Protein AF-V7DFM2-F1 (afdb_monomer)

Organism: NCBI:txid1388762

InterPro domains:
  IPR002523 Mg2+ transporter protein, CorA-like/Zinc transport protein ZntB [PF01544] (5-109)
  IPR045863 CorA, transmembrane region [SSF144083] (51-113)

Secondary structure (DSSP, 8-state):
-----TTS-HHHHHHHHHHHHHHHHHHHHHHHHHHHHHHHHHHHHHHHHHHHHHHHHHHHHHHHHHHHHHHHHHHHHS--S--TTTTSTTHHHHHHHHHHHHHHHHHHHHHHHTT--

Sequence (117 aa):
LNRPPDWLQEQDIRQLRAATEEFTLVISDLTALGERIKLLQEEIAAKLNEQTNRTLFTLTVVTVLALPINIIAGFFGMNVGGVPLAENPHGFWVLVALVATFTVLVGRWAFRKRREY

Nearest PDB structures (foldseek):
  8snb-assembly1_8F  TM=5.091E-01  e=5.935E+00  Strongylocentrotus purpuratus

Structure (mmCIF, N/CA/C/O backbone):
data_AF-V7DFM2-F1
#
_entry.id   AF-V7DFM2-F1
#
loop_
_atom_site.group_PDB
_atom_site.id
_atom_site.type_symbol
_atom_site.label_atom_id
_atom_site.label_alt_id
_atom_site.label_comp_id
_atom_site.label_asym_id
_atom_site.label_entity_id
_atom_site.label_seq_id
_atom_site.pdbx_PDB_ins_code
_atom_site.Cartn_x
_atom_site.Cartn_y
_atom_site.Cartn_z
_atom_site.occupancy
_atom_site.B_iso_or_equiv
_atom_site.auth_seq_id
_atom_site.auth_comp_id
_atom_site.auth_asym_id
_atom_site.auth_atom_id
_atom_site.pdbx_PDB_model_num
ATOM 1 N N . LEU A 1 1 ? -24.260 -18.689 47.557 1.00 45.81 1 LEU A N 1
ATOM 2 C CA . LEU A 1 1 ? -23.769 -17.682 48.522 1.00 45.81 1 LEU A CA 1
ATOM 3 C C . LEU A 1 1 ? -24.387 -16.336 48.120 1.00 45.81 1 LEU A C 1
ATOM 5 O O . LEU A 1 1 ? -23.807 -15.652 47.297 1.00 45.81 1 LEU A O 1
ATOM 9 N N . ASN A 1 2 ? -25.644 -16.055 48.494 1.00 58.47 2 ASN A N 1
ATOM 10 C CA . ASN A 1 2 ? -26.442 -15.018 47.805 1.00 58.47 2 ASN A CA 1
ATOM 11 C C . ASN A 1 2 ? -27.470 -14.331 48.724 1.00 58.47 2 ASN A C 1
ATOM 13 O O . ASN A 1 2 ? -28.652 -14.247 48.400 1.00 58.47 2 ASN A O 1
ATOM 17 N N . ARG A 1 3 ? -27.040 -13.894 49.911 1.00 63.62 3 ARG A N 1
ATOM 18 C CA . ARG A 1 3 ? -27.812 -12.935 50.709 1.00 63.62 3 ARG A CA 1
ATOM 19 C C . ARG A 1 3 ? -26.998 -11.649 50.796 1.00 63.62 3 ARG A C 1
ATOM 21 O O . ARG A 1 3 ? -25.834 -11.743 51.188 1.00 63.62 3 ARG A O 1
ATOM 28 N N . PRO A 1 4 ? -27.552 -10.500 50.371 1.00 66.19 4 PRO A N 1
ATOM 29 C CA . PRO A 1 4 ? -26.878 -9.231 50.570 1.00 66.19 4 PRO A CA 1
ATOM 30 C C . PRO A 1 4 ? -26.670 -9.033 52.079 1.00 66.19 4 PRO A C 1
ATOM 32 O O . PRO A 1 4 ? -27.529 -9.441 52.864 1.00 66.19 4 PRO A O 1
ATOM 35 N N . PRO A 1 5 ? -25.517 -8.498 52.498 1.00 74.44 5 PRO A N 1
ATOM 36 C CA . PRO A 1 5 ? -25.271 -8.214 53.903 1.00 74.44 5 PRO A CA 1
ATOM 37 C C . PRO A 1 5 ? -26.261 -7.152 54.407 1.00 74.44 5 PRO A C 1
ATOM 39 O O . PRO A 1 5 ? -26.667 -6.282 53.642 1.0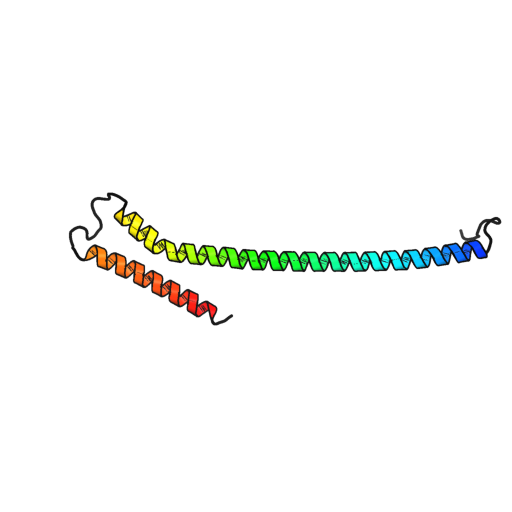0 74.44 5 PRO A O 1
ATOM 42 N N . ASP A 1 6 ? -26.634 -7.208 55.688 1.00 70.88 6 ASP A N 1
ATOM 43 C CA . ASP A 1 6 ? -27.769 -6.451 56.258 1.00 70.88 6 ASP A CA 1
ATOM 44 C C . ASP A 1 6 ? -27.652 -4.913 56.156 1.00 70.88 6 ASP A C 1
ATOM 46 O O . ASP A 1 6 ? -28.625 -4.195 56.373 1.00 70.88 6 ASP A O 1
ATOM 50 N N . TRP A 1 7 ? -26.470 -4.393 55.813 1.00 76.81 7 TRP A N 1
ATOM 51 C CA . TRP A 1 7 ? -26.212 -2.968 55.583 1.00 76.81 7 TRP A CA 1
ATOM 52 C C . TRP A 1 7 ? -26.541 -2.491 54.159 1.00 76.81 7 TRP A C 1
ATOM 54 O O . TRP A 1 7 ? -26.533 -1.287 53.916 1.00 76.81 7 TRP A O 1
ATOM 64 N N . LEU A 1 8 ? -26.807 -3.406 53.223 1.00 74.00 8 LEU A N 1
ATOM 65 C CA . LEU A 1 8 ? -27.068 -3.104 51.818 1.00 74.00 8 LEU A CA 1
ATOM 66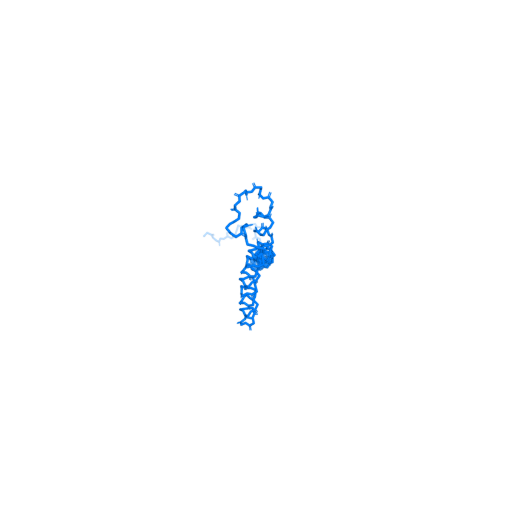 C C . LEU A 1 8 ? -28.584 -3.067 51.582 1.00 74.00 8 LEU A C 1
ATOM 68 O O . LEU A 1 8 ? -29.249 -4.107 51.573 1.00 74.00 8 LEU A O 1
ATOM 72 N N . GLN A 1 9 ? -29.145 -1.872 51.407 1.00 82.31 9 GLN A N 1
ATOM 73 C CA . GLN A 1 9 ? -30.581 -1.723 51.188 1.00 82.31 9 GLN A CA 1
ATOM 74 C C . GLN A 1 9 ? -30.962 -2.192 49.778 1.00 82.31 9 GLN A C 1
ATOM 76 O O . GLN A 1 9 ? -30.157 -2.175 48.845 1.00 82.31 9 GLN A O 1
ATOM 81 N N . GLU A 1 10 ? -32.229 -2.563 49.566 1.00 81.06 10 GLU A N 1
ATOM 82 C CA . GLU A 1 10 ? -32.701 -2.946 48.227 1.00 81.06 10 GLU A CA 1
ATOM 83 C C . GLU A 1 10 ? -32.479 -1.853 47.166 1.00 81.06 10 GLU A C 1
ATOM 85 O O . GLU A 1 10 ? -32.367 -2.152 45.976 1.00 81.06 10 GLU A O 1
ATOM 90 N N . GLN A 1 11 ? -32.437 -0.582 47.579 1.00 82.56 11 GLN A N 1
ATOM 91 C CA . GLN A 1 11 ? -32.148 0.544 46.691 1.00 82.56 11 GLN A CA 1
ATOM 92 C C . GLN A 1 11 ? -30.705 0.512 46.170 1.00 82.56 11 GLN A C 1
ATOM 94 O O . GLN A 1 11 ? -30.507 0.706 44.971 1.00 82.56 11 GLN A O 1
ATOM 99 N N . ASP A 1 12 ? -29.735 0.171 47.019 1.00 86.06 12 ASP A N 1
ATOM 100 C CA . ASP A 1 12 ? -28.321 0.060 46.642 1.00 86.06 12 ASP A CA 1
ATOM 101 C C . ASP A 1 12 ? -28.116 -1.076 45.634 1.00 86.06 12 ASP A C 1
ATOM 103 O O . ASP A 1 12 ? -27.411 -0.924 44.638 1.00 86.06 12 ASP A O 1
ATOM 107 N N . ILE A 1 1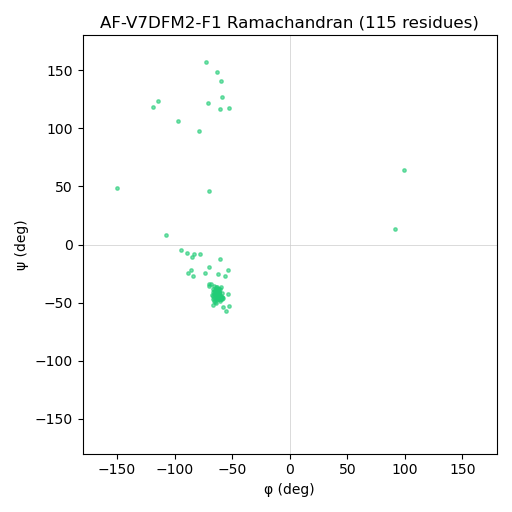3 ? -28.815 -2.203 45.827 1.00 85.75 13 ILE A N 1
ATOM 108 C CA . ILE A 1 13 ? -28.792 -3.341 44.891 1.00 85.75 13 ILE A CA 1
ATOM 109 C C . ILE A 1 13 ? -29.362 -2.939 43.527 1.00 85.75 13 ILE A C 1
ATOM 111 O O . ILE A 1 13 ? -28.831 -3.342 42.489 1.00 85.75 13 ILE A O 1
ATOM 115 N N . ARG A 1 14 ? -30.444 -2.150 43.509 1.00 87.81 14 ARG A N 1
ATOM 116 C CA . ARG A 1 14 ? -31.042 -1.645 42.265 1.00 87.81 14 ARG A CA 1
ATOM 117 C C . ARG A 1 14 ? -30.099 -0.686 41.535 1.00 87.81 14 ARG A C 1
ATOM 119 O O . ARG A 1 14 ? -29.947 -0.826 40.325 1.00 87.81 14 ARG A O 1
ATOM 126 N N . GLN A 1 15 ? -29.423 0.215 42.250 1.00 89.56 15 GLN A N 1
ATOM 127 C CA . GLN A 1 15 ? -28.423 1.113 41.658 1.00 89.56 15 GLN A CA 1
ATOM 128 C C . GLN A 1 15 ? -27.218 0.350 41.098 1.00 89.56 15 GLN A C 1
ATOM 130 O O . GLN A 1 15 ? -26.800 0.617 39.975 1.00 89.56 15 GLN A O 1
ATOM 135 N N . LEU A 1 16 ? -26.701 -0.642 41.831 1.00 90.69 16 LEU A N 1
ATOM 136 C CA . LEU A 1 16 ? -25.574 -1.455 41.367 1.00 90.69 16 LEU A CA 1
ATOM 137 C C . LEU A 1 16 ? -25.915 -2.213 40.079 1.00 90.69 16 LEU A C 1
ATOM 139 O O . LEU A 1 16 ? -25.093 -2.298 39.167 1.00 90.69 16 LEU A O 1
ATOM 143 N N . ARG A 1 17 ? -27.137 -2.758 39.993 1.00 89.88 17 ARG A N 1
ATOM 144 C CA . ARG A 1 17 ? -27.627 -3.437 38.786 1.00 89.88 17 ARG A CA 1
ATOM 145 C C . ARG A 1 17 ? -27.745 -2.479 37.608 1.00 89.88 17 ARG A C 1
ATOM 147 O O . ARG A 1 17 ? -27.237 -2.814 36.547 1.00 89.88 17 ARG A O 1
ATOM 154 N N . ALA A 1 18 ? -28.331 -1.300 37.813 1.00 93.44 18 ALA A N 1
ATOM 155 C CA . ALA A 1 18 ? -28.439 -0.283 36.770 1.00 93.44 18 ALA A CA 1
ATOM 156 C C . ALA A 1 18 ? -27.057 0.143 36.243 1.00 93.44 18 ALA A C 1
ATOM 158 O O . ALA A 1 18 ? -26.837 0.151 35.036 1.00 93.44 18 ALA A O 1
ATOM 159 N N . ALA A 1 19 ? -26.093 0.389 37.138 1.00 94.56 19 ALA A N 1
ATOM 160 C CA . ALA A 1 19 ? -24.719 0.703 36.749 1.00 94.56 19 ALA A CA 1
ATOM 161 C C . ALA A 1 19 ? -24.047 -0.461 35.996 1.00 94.56 19 ALA A C 1
ATOM 163 O O . ALA A 1 19 ? -23.352 -0.248 35.009 1.00 94.56 19 ALA A O 1
ATOM 164 N N . THR A 1 20 ? -24.271 -1.708 36.425 1.00 95.56 20 THR A N 1
ATOM 165 C CA . THR A 1 20 ? -23.729 -2.899 35.742 1.00 95.56 20 THR A CA 1
ATOM 166 C C . THR A 1 20 ? -24.302 -3.054 34.331 1.00 95.56 20 THR A C 1
ATOM 168 O O . THR A 1 20 ? -23.583 -3.431 33.405 1.00 95.56 20 THR A O 1
ATOM 171 N N . GLU A 1 21 ? -25.586 -2.756 34.153 1.00 96.00 21 GLU A N 1
ATOM 172 C CA . GLU A 1 21 ? -26.270 -2.803 32.860 1.00 96.00 21 GLU A CA 1
ATOM 173 C C . GLU A 1 21 ? -25.735 -1.716 31.916 1.00 96.00 21 GLU A C 1
ATOM 175 O O . GLU A 1 21 ? -25.380 -2.012 30.775 1.00 96.00 21 GLU A O 1
ATOM 180 N N . GLU A 1 22 ? -25.532 -0.499 32.427 1.00 95.75 22 GLU A N 1
ATOM 181 C CA . GLU A 1 22 ? -24.880 0.594 31.698 1.00 95.75 22 GLU A CA 1
ATOM 182 C C . GLU A 1 22 ? -23.440 0.237 31.294 1.00 95.75 22 GLU A C 1
ATOM 184 O O . GLU A 1 22 ? -23.069 0.373 30.128 1.00 95.75 22 GLU A O 1
ATOM 189 N N . PHE A 1 23 ? -22.636 -0.314 32.210 1.00 96.56 23 PHE A N 1
ATOM 190 C CA . PHE A 1 23 ? -21.279 -0.763 31.884 1.00 96.56 23 PHE A CA 1
ATOM 191 C C . PHE A 1 23 ? -21.263 -1.869 30.830 1.00 96.56 23 PHE A C 1
ATOM 193 O O . PHE A 1 23 ? -20.390 -1.877 29.964 1.00 96.56 23 PHE A O 1
ATOM 200 N N . THR A 1 24 ? -22.224 -2.791 30.878 1.00 96.69 24 THR A N 1
ATOM 201 C CA . THR A 1 24 ? -22.328 -3.872 29.890 1.00 96.69 24 THR A CA 1
ATOM 202 C C . THR A 1 24 ? -22.607 -3.309 28.497 1.00 96.69 24 THR A C 1
ATOM 204 O O . THR A 1 24 ? -21.972 -3.734 27.530 1.00 96.69 24 THR A O 1
ATOM 207 N N . LEU A 1 25 ? -23.493 -2.312 28.394 1.00 96.75 25 LEU A N 1
ATOM 208 C CA . LEU A 1 25 ? -23.763 -1.607 27.139 1.00 96.75 25 LEU A CA 1
ATOM 209 C C . LEU A 1 25 ? -22.512 -0.890 26.621 1.00 96.75 25 LEU A C 1
ATOM 211 O O . LEU A 1 25 ? -22.138 -1.072 25.464 1.00 96.75 25 LEU A O 1
ATOM 215 N N . VAL A 1 26 ? -21.802 -0.161 27.486 1.00 97.88 26 VAL A N 1
ATOM 216 C CA . VAL A 1 26 ? -20.568 0.543 27.102 1.00 97.88 26 VAL A CA 1
ATOM 217 C C . VAL A 1 26 ? -19.487 -0.433 26.627 1.00 97.88 26 VAL A C 1
ATOM 219 O O . VAL A 1 26 ? -18.838 -0.185 25.614 1.00 97.88 26 VAL A O 1
ATOM 222 N N . ILE A 1 27 ? -19.291 -1.564 27.310 1.00 97.81 27 ILE A N 1
ATOM 223 C CA . ILE A 1 27 ? -18.314 -2.584 26.893 1.00 97.81 27 ILE A CA 1
ATOM 224 C C . ILE A 1 27 ? -18.695 -3.181 25.533 1.00 97.81 27 ILE A C 1
ATOM 226 O O . ILE A 1 27 ? -17.820 -3.387 24.688 1.00 97.81 27 ILE A O 1
ATOM 230 N N . SER A 1 28 ? -19.985 -3.434 25.300 1.00 97.56 28 SER A N 1
ATOM 231 C CA . SER A 1 28 ? -20.484 -3.904 24.004 1.00 97.56 28 SER A CA 1
ATOM 232 C C . SER A 1 28 ? -20.179 -2.896 22.893 1.00 97.56 28 SER A C 1
ATOM 234 O O . SER A 1 28 ? -19.634 -3.269 21.852 1.00 97.56 28 SER A O 1
ATOM 236 N 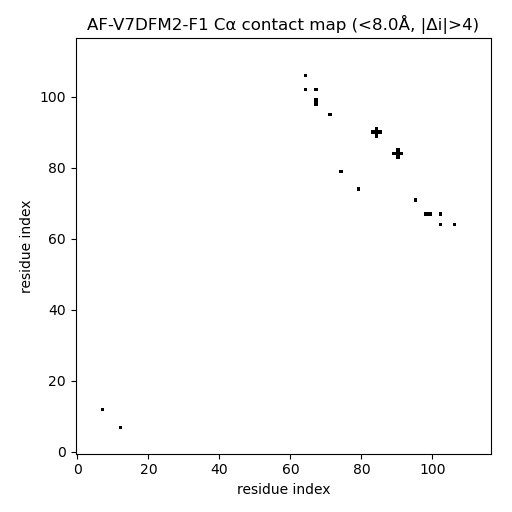N . ASP A 1 29 ? -20.442 -1.612 23.132 1.00 98.06 29 ASP A N 1
ATOM 237 C CA . ASP A 1 29 ? -20.164 -0.546 22.168 1.00 98.06 29 ASP A CA 1
ATOM 238 C C . ASP A 1 29 ? -18.665 -0.404 21.881 1.00 98.06 29 ASP A C 1
ATOM 240 O O . ASP A 1 29 ? -18.258 -0.289 20.721 1.00 98.06 29 ASP A O 1
ATOM 244 N N . LEU A 1 30 ? -17.815 -0.481 22.910 1.00 97.94 30 LEU A N 1
ATOM 245 C CA . LEU A 1 30 ? -16.359 -0.474 22.740 1.00 97.94 30 LEU A CA 1
ATOM 246 C C . LEU A 1 30 ? -15.867 -1.682 21.939 1.00 97.94 30 LEU A C 1
ATOM 248 O O . LEU A 1 30 ? -14.972 -1.544 21.104 1.00 97.94 30 LEU A O 1
ATOM 252 N N . THR A 1 31 ? -16.468 -2.851 22.154 1.00 98.00 31 THR A N 1
ATOM 25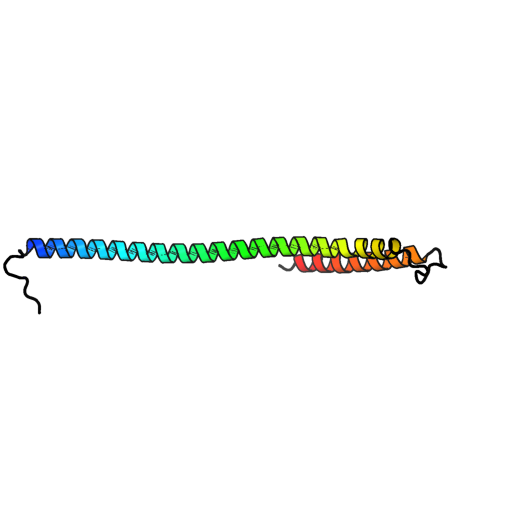3 C CA . THR A 1 31 ? -16.143 -4.065 21.396 1.00 98.00 31 THR A CA 1
ATOM 254 C C . THR A 1 31 ? -16.504 -3.885 19.921 1.00 98.00 31 THR A C 1
ATOM 256 O O . THR A 1 31 ? -15.668 -4.125 19.048 1.00 98.00 31 THR A O 1
ATOM 259 N N . ALA A 1 32 ? -17.696 -3.353 19.633 1.00 97.88 32 ALA A N 1
ATOM 260 C CA . ALA A 1 32 ? -18.135 -3.055 18.272 1.00 97.88 32 ALA A CA 1
ATOM 261 C C . ALA A 1 32 ? -17.251 -1.997 17.583 1.00 97.88 32 ALA A C 1
ATOM 263 O O . ALA A 1 32 ? -16.945 -2.109 16.393 1.00 97.88 32 ALA A O 1
ATOM 264 N N . LEU A 1 33 ? -16.803 -0.971 18.314 1.00 98.31 33 LEU A N 1
ATOM 265 C CA . LEU A 1 33 ? -15.833 0.000 17.802 1.00 98.31 33 LEU A CA 1
ATOM 266 C C . LEU A 1 33 ? -14.483 -0.655 17.496 1.00 98.31 33 LEU A C 1
ATOM 268 O O . LEU A 1 33 ? -13.903 -0.374 16.448 1.00 98.31 33 LEU A O 1
ATOM 272 N N . GLY A 1 34 ? -14.008 -1.554 18.358 1.00 98.44 34 GLY A N 1
ATOM 273 C CA . GLY A 1 34 ? -12.787 -2.326 18.130 1.00 98.44 34 GLY A CA 1
ATOM 274 C C . GLY A 1 34 ? -12.848 -3.157 16.846 1.00 98.44 34 GLY A C 1
ATOM 275 O O . GLY A 1 34 ? -11.915 -3.119 16.041 1.00 98.44 34 GLY A O 1
ATOM 276 N N . GLU A 1 35 ? -13.967 -3.841 16.599 1.00 98.31 35 GLU A N 1
ATOM 277 C CA . GLU A 1 35 ? -14.189 -4.588 15.355 1.00 98.31 35 GLU A CA 1
ATOM 278 C C . GLU A 1 35 ? -14.172 -3.678 14.123 1.00 98.31 35 GLU A C 1
ATOM 280 O O . GLU A 1 35 ? -13.514 -3.987 13.130 1.00 98.31 35 GLU A O 1
ATOM 285 N N . ARG A 1 36 ? -14.825 -2.512 14.191 1.00 98.12 36 ARG A N 1
ATOM 286 C CA . ARG A 1 36 ? -14.813 -1.532 13.092 1.00 98.12 36 ARG A CA 1
ATOM 287 C C . ARG A 1 36 ? -13.417 -0.983 12.820 1.00 98.12 36 ARG A C 1
ATOM 289 O O . ARG A 1 36 ? -13.042 -0.848 11.660 1.00 98.12 36 ARG A O 1
ATOM 296 N N . ILE A 1 37 ? -12.641 -0.686 13.863 1.00 98.50 37 ILE A N 1
ATOM 297 C CA . ILE A 1 37 ? -11.249 -0.237 13.721 1.00 98.50 37 ILE A CA 1
ATOM 298 C C . ILE A 1 37 ? -10.420 -1.317 13.026 1.00 98.50 37 ILE A C 1
ATOM 300 O O . ILE A 1 37 ? -9.654 -1.003 12.117 1.00 98.50 37 ILE A O 1
ATOM 304 N N . LYS A 1 38 ? -10.603 -2.585 13.404 1.00 98.31 38 LYS A N 1
ATOM 305 C CA . LYS A 1 38 ? -9.917 -3.707 12.761 1.00 98.31 38 LYS A CA 1
ATOM 306 C C . LYS A 1 38 ? -10.276 -3.818 11.276 1.00 98.31 38 LYS A C 1
ATOM 308 O O . LYS A 1 38 ? -9.378 -3.923 10.447 1.00 98.31 38 LYS A O 1
ATOM 313 N N . LEU A 1 39 ? -11.561 -3.717 10.929 1.00 98.50 39 LEU A N 1
ATOM 314 C CA . LEU A 1 39 ? -12.009 -3.724 9.531 1.00 98.50 39 LEU A CA 1
ATOM 315 C C . LEU A 1 39 ? -11.428 -2.548 8.734 1.00 98.50 39 LEU A C 1
ATOM 317 O O . LEU A 1 39 ? -10.955 -2.733 7.615 1.00 98.50 39 LEU A O 1
ATOM 321 N N . LEU A 1 40 ? -11.397 -1.347 9.317 1.00 98.50 40 LEU A N 1
ATOM 322 C CA . LEU A 1 40 ? -10.760 -0.187 8.689 1.00 98.50 40 LEU A CA 1
ATOM 323 C C . LEU A 1 40 ? -9.254 -0.393 8.504 1.00 98.50 40 LEU A C 1
ATOM 325 O O . LEU A 1 40 ? -8.706 -0.001 7.477 1.00 98.50 40 LEU A O 1
ATOM 329 N N . GLN A 1 41 ? -8.575 -1.018 9.466 1.00 98.62 41 GLN A N 1
ATOM 330 C CA . GLN A 1 41 ? -7.157 -1.345 9.344 1.00 98.62 41 GLN A CA 1
ATOM 331 C C . GLN A 1 41 ? -6.908 -2.320 8.186 1.00 98.62 41 GLN A C 1
ATOM 333 O O . GLN A 1 41 ? -5.971 -2.118 7.411 1.00 98.62 41 GLN A O 1
ATOM 338 N N . GLU A 1 42 ? -7.757 -3.339 8.035 1.00 98.44 42 GLU A N 1
ATOM 339 C CA . GLU A 1 42 ? -7.709 -4.280 6.911 1.00 98.44 42 GLU A CA 1
ATOM 340 C C . GLU A 1 42 ? -7.964 -3.567 5.570 1.00 98.44 42 GLU A C 1
ATOM 342 O O . GLU A 1 42 ? -7.216 -3.774 4.611 1.00 98.44 42 GLU A O 1
ATOM 347 N N . GLU A 1 43 ? -8.939 -2.655 5.506 1.00 98.38 43 GLU A N 1
ATOM 348 C CA . GLU A 1 43 ? -9.220 -1.853 4.307 1.00 98.38 43 GLU A CA 1
ATOM 349 C C . GLU A 1 43 ? -8.046 -0.927 3.939 1.00 98.38 43 GLU A C 1
ATOM 351 O O . GLU A 1 43 ? -7.657 -0.837 2.771 1.00 98.38 43 GLU A O 1
ATOM 356 N N . ILE A 1 44 ? -7.442 -0.254 4.924 1.00 98.50 44 ILE A N 1
ATOM 357 C CA . ILE A 1 44 ? -6.270 0.609 4.717 1.00 98.50 44 ILE A CA 1
ATOM 358 C C . ILE A 1 44 ? -5.085 -0.218 4.215 1.00 98.50 44 ILE A C 1
ATOM 360 O O . ILE A 1 44 ? -4.424 0.184 3.256 1.00 98.50 44 ILE A O 1
ATOM 364 N N . ALA A 1 45 ? -4.827 -1.383 4.815 1.00 98.25 45 ALA A N 1
ATOM 365 C CA . ALA A 1 45 ? -3.758 -2.275 4.379 1.00 98.25 45 ALA A CA 1
ATOM 366 C C . ALA A 1 45 ? -3.976 -2.758 2.935 1.00 98.25 45 ALA A C 1
ATOM 368 O O . ALA A 1 45 ? -3.035 -2.773 2.137 1.00 98.25 45 ALA A O 1
ATOM 369 N N . ALA A 1 46 ? -5.217 -3.092 2.567 1.00 98.19 46 ALA A N 1
ATOM 370 C CA . ALA A 1 46 ? -5.570 -3.453 1.198 1.00 98.19 46 ALA A CA 1
ATOM 371 C C . ALA A 1 46 ? -5.325 -2.291 0.219 1.00 98.19 46 ALA A C 1
ATOM 373 O O . ALA A 1 46 ? -4.675 -2.485 -0.810 1.00 98.19 46 ALA A O 1
ATOM 374 N N . LYS A 1 47 ? -5.753 -1.067 0.563 1.00 98.12 47 LYS A N 1
ATOM 375 C CA . LYS A 1 47 ? -5.519 0.134 -0.260 1.00 98.12 47 LYS A CA 1
ATOM 376 C C . LYS A 1 47 ? -4.033 0.449 -0.427 1.00 98.12 47 LYS A C 1
ATOM 378 O O . LYS A 1 47 ? -3.600 0.753 -1.538 1.00 98.12 47 LYS A O 1
ATOM 383 N N . LEU A 1 48 ? -3.240 0.352 0.641 1.00 98.44 48 LEU A N 1
ATOM 384 C CA . LEU A 1 48 ? -1.789 0.558 0.580 1.00 98.44 48 LEU A CA 1
ATOM 385 C C . LEU A 1 48 ? -1.108 -0.480 -0.317 1.00 98.44 48 LEU A C 1
ATOM 387 O O . LEU A 1 48 ? -0.255 -0.120 -1.132 1.00 98.44 48 LEU A O 1
ATOM 391 N N . ASN A 1 49 ? -1.511 -1.749 -0.222 1.00 97.94 49 ASN A N 1
ATOM 392 C CA . ASN A 1 49 ? -1.010 -2.801 -1.106 1.00 97.94 49 ASN A CA 1
ATOM 393 C C . ASN A 1 49 ? -1.382 -2.539 -2.570 1.00 97.94 49 ASN A C 1
ATOM 395 O O . ASN A 1 49 ? -0.536 -2.687 -3.453 1.00 97.94 49 ASN A O 1
ATOM 399 N N . GLU A 1 50 ? -2.610 -2.098 -2.850 1.00 97.50 50 GLU A N 1
ATOM 400 C CA . GLU A 1 50 ? -3.024 -1.760 -4.212 1.00 97.50 50 GLU A CA 1
ATOM 401 C C . GLU A 1 50 ? -2.205 -0.589 -4.781 1.00 97.50 50 GLU A C 1
ATOM 403 O O . GLU A 1 50 ? -1.685 -0.674 -5.898 1.00 97.50 50 GLU A O 1
ATOM 408 N N . GLN A 1 51 ? -2.031 0.488 -4.009 1.00 97.50 51 GLN A N 1
ATOM 409 C CA . GLN A 1 51 ? -1.207 1.637 -4.403 1.00 97.50 51 GLN A CA 1
ATOM 410 C C . GLN A 1 51 ? 0.257 1.245 -4.628 1.00 97.50 51 GLN A C 1
ATOM 412 O O . GLN A 1 51 ? 0.870 1.661 -5.617 1.00 97.50 51 GLN A O 1
ATOM 417 N N . THR A 1 52 ? 0.807 0.404 -3.751 1.00 97.38 52 THR A N 1
ATOM 418 C CA . THR A 1 52 ? 2.169 -0.129 -3.879 1.00 97.38 52 THR A CA 1
ATOM 419 C C . THR A 1 52 ? 2.314 -0.936 -5.163 1.00 97.38 52 THR A C 1
ATOM 421 O O . THR A 1 52 ? 3.218 -0.670 -5.953 1.00 97.38 52 THR A O 1
ATOM 424 N N . ASN A 1 53 ? 1.383 -1.850 -5.442 1.00 96.38 53 ASN A N 1
ATOM 425 C CA . ASN A 1 53 ? 1.393 -2.641 -6.670 1.00 96.38 53 ASN A CA 1
ATOM 426 C C . ASN A 1 53 ? 1.287 -1.764 -7.922 1.00 96.38 53 ASN A C 1
ATOM 428 O O . ASN A 1 53 ? 2.033 -1.973 -8.877 1.00 96.38 53 ASN A O 1
ATOM 432 N N . ARG A 1 54 ? 0.418 -0.744 -7.924 1.00 95.38 54 ARG A N 1
ATOM 433 C CA . ARG A 1 54 ? 0.311 0.219 -9.038 1.00 95.38 54 ARG A CA 1
ATOM 434 C C . ARG A 1 54 ? 1.616 0.985 -9.257 1.00 95.38 54 ARG A C 1
ATOM 436 O O . ARG A 1 54 ? 2.030 1.182 -10.404 1.00 95.38 54 ARG A O 1
ATOM 443 N N . THR A 1 55 ? 2.278 1.380 -8.174 1.00 96.75 55 THR A N 1
ATOM 444 C CA . THR A 1 55 ? 3.563 2.088 -8.214 1.00 96.75 55 THR A CA 1
ATOM 445 C C . THR A 1 55 ? 4.667 1.185 -8.763 1.00 96.75 55 THR A C 1
ATOM 447 O O . THR A 1 55 ? 5.310 1.541 -9.749 1.00 96.75 55 THR A O 1
ATOM 450 N N . LEU A 1 56 ? 4.833 -0.019 -8.205 1.00 97.56 56 LEU A N 1
ATOM 451 C CA . LEU A 1 56 ? 5.810 -1.014 -8.663 1.00 97.56 56 LEU A CA 1
ATOM 452 C C . LEU A 1 56 ? 5.595 -1.408 -10.122 1.00 97.56 56 LEU A C 1
ATOM 454 O O . LEU A 1 56 ? 6.552 -1.505 -10.891 1.00 97.56 56 LEU A O 1
ATOM 458 N N . PHE A 1 57 ? 4.339 -1.593 -10.519 1.00 94.38 57 PHE A N 1
ATOM 459 C CA . PHE A 1 57 ? 3.981 -1.865 -11.900 1.00 94.38 57 PHE A CA 1
ATOM 460 C C . PHE A 1 57 ? 4.443 -0.723 -12.818 1.00 94.38 57 PHE A C 1
ATOM 462 O O . PHE A 1 57 ? 5.056 -0.968 -13.857 1.00 94.38 57 PHE A O 1
ATOM 469 N N . THR A 1 58 ? 4.177 0.529 -12.436 1.00 94.81 58 THR A N 1
ATOM 470 C CA . THR A 1 58 ? 4.558 1.704 -13.233 1.00 94.81 58 THR A CA 1
ATOM 471 C C . THR A 1 58 ? 6.073 1.807 -13.367 1.00 94.81 58 THR A C 1
ATOM 473 O O . THR A 1 58 ? 6.572 1.959 -14.481 1.00 94.81 58 THR A O 1
ATOM 476 N N . LEU A 1 59 ? 6.806 1.641 -12.263 1.00 95.19 59 LEU A N 1
ATOM 477 C CA . LEU A 1 59 ? 8.269 1.612 -12.271 1.00 95.19 59 LEU A CA 1
ATOM 478 C C . LEU A 1 59 ? 8.800 0.499 -13.180 1.00 95.19 59 LEU A C 1
ATOM 480 O O . LEU A 1 59 ? 9.650 0.757 -14.024 1.00 95.19 59 LEU A O 1
ATOM 484 N N . THR A 1 60 ? 8.242 -0.709 -13.079 1.00 91.75 60 THR A N 1
ATOM 485 C CA . THR A 1 60 ? 8.650 -1.860 -13.897 1.00 91.75 60 THR A CA 1
ATOM 486 C C . THR A 1 60 ? 8.417 -1.606 -15.384 1.00 91.75 60 THR A C 1
ATOM 488 O O . THR A 1 60 ? 9.293 -1.894 -16.195 1.00 91.75 60 THR A O 1
ATOM 491 N N . VAL A 1 61 ? 7.271 -1.030 -15.766 1.00 87.31 61 VAL A N 1
ATOM 492 C CA . VAL A 1 61 ? 7.012 -0.656 -17.166 1.00 87.31 61 VAL A CA 1
ATOM 493 C C . VAL A 1 61 ? 8.033 0.363 -17.657 1.00 87.31 61 VAL A C 1
ATOM 495 O O . VAL A 1 61 ? 8.585 0.177 -18.737 1.00 87.31 61 VAL A O 1
ATOM 498 N N . VAL A 1 62 ? 8.328 1.400 -16.870 1.00 89.00 62 VAL A N 1
ATOM 499 C CA . VAL A 1 62 ? 9.351 2.393 -17.230 1.00 89.00 62 VAL A CA 1
ATOM 500 C C . VAL A 1 62 ? 10.719 1.726 -17.404 1.00 89.00 62 VAL A C 1
ATOM 502 O O . VAL A 1 62 ? 11.376 1.950 -18.418 1.00 89.00 62 VAL A O 1
ATOM 505 N N . THR A 1 63 ? 11.132 0.853 -16.482 1.00 89.19 63 THR A N 1
ATOM 506 C CA . THR A 1 63 ? 12.404 0.120 -16.571 1.00 89.19 63 THR A CA 1
ATOM 507 C C . THR A 1 63 ? 12.471 -0.776 -17.806 1.00 89.19 63 THR A C 1
ATOM 509 O O . THR A 1 63 ? 13.464 -0.739 -18.529 1.00 89.19 63 THR A O 1
ATOM 512 N N . VAL A 1 64 ? 11.422 -1.553 -18.088 1.00 87.38 64 VAL A N 1
ATOM 513 C CA . VAL A 1 64 ? 11.363 -2.435 -19.265 1.00 87.38 64 VAL A CA 1
ATOM 514 C C . VAL A 1 64 ? 11.414 -1.628 -20.562 1.00 87.38 64 VAL A C 1
ATOM 516 O O . VAL A 1 64 ? 12.065 -2.057 -21.508 1.00 87.38 64 VAL A O 1
ATOM 519 N N . LEU A 1 65 ? 10.786 -0.450 -20.608 1.00 81.94 65 LEU A N 1
ATOM 520 C CA . LEU A 1 65 ? 10.859 0.450 -21.763 1.00 81.94 65 LEU A CA 1
ATOM 521 C C . LEU A 1 65 ? 12.216 1.159 -21.897 1.00 81.94 65 LEU A C 1
ATOM 523 O O . LEU A 1 65 ? 12.583 1.539 -23.007 1.00 81.94 65 LEU A O 1
ATOM 527 N N . ALA A 1 66 ? 12.969 1.321 -20.805 1.00 83.12 66 ALA A N 1
ATOM 528 C CA . ALA A 1 66 ? 14.318 1.896 -20.800 1.00 83.12 66 ALA A CA 1
ATOM 529 C C . ALA A 1 66 ? 15.427 0.861 -21.080 1.00 83.12 66 ALA A C 1
ATOM 531 O O . ALA A 1 66 ? 16.520 1.209 -21.525 1.00 83.12 66 ALA A O 1
ATOM 532 N N . LEU A 1 67 ? 15.161 -0.427 -20.859 1.00 85.19 67 LEU A N 1
ATOM 533 C CA . LEU A 1 67 ? 16.107 -1.514 -21.124 1.00 85.19 67 LEU A CA 1
ATOM 534 C C . LEU A 1 67 ? 16.676 -1.510 -22.567 1.00 85.19 67 LEU A C 1
ATOM 536 O O . LEU A 1 67 ? 17.888 -1.655 -22.715 1.00 85.19 67 LEU A O 1
ATOM 540 N N . PRO A 1 68 ? 15.876 -1.277 -23.627 1.00 77.00 68 PRO A N 1
ATOM 541 C CA . PRO A 1 68 ? 16.341 -1.227 -25.013 1.00 77.00 68 PRO A CA 1
ATOM 542 C C . PRO A 1 68 ? 17.397 -0.150 -25.258 1.00 77.00 68 PRO A C 1
ATOM 544 O O . PRO A 1 68 ? 18.434 -0.431 -25.858 1.00 77.00 68 PRO A O 1
ATOM 547 N N . ILE A 1 69 ? 17.163 1.074 -24.769 1.00 77.94 69 ILE A N 1
ATOM 548 C CA . ILE A 1 69 ? 18.110 2.178 -24.953 1.00 77.94 69 ILE A CA 1
ATOM 549 C C . ILE A 1 69 ? 19.381 1.956 -24.129 1.00 77.94 69 ILE A C 1
ATOM 551 O O . ILE A 1 69 ? 20.469 2.240 -24.621 1.00 77.94 69 ILE A O 1
ATOM 555 N N . ASN A 1 70 ? 19.264 1.363 -22.935 1.00 80.81 70 ASN A N 1
ATOM 556 C CA . ASN A 1 70 ? 20.416 0.988 -22.113 1.00 80.81 70 ASN A CA 1
ATOM 557 C C . ASN A 1 70 ? 21.274 -0.095 -22.781 1.00 80.81 70 ASN A C 1
ATOM 559 O O . ASN A 1 70 ? 22.497 -0.014 -22.727 1.00 80.81 70 ASN A O 1
ATOM 563 N N . ILE A 1 71 ? 20.661 -1.082 -23.446 1.00 76.50 71 ILE A N 1
ATOM 564 C CA . ILE A 1 71 ? 21.386 -2.109 -24.212 1.00 76.50 71 ILE A CA 1
ATOM 565 C C . ILE A 1 71 ? 22.109 -1.473 -25.400 1.00 76.50 71 ILE A C 1
ATOM 567 O O . ILE A 1 71 ? 23.300 -1.711 -25.580 1.00 76.50 71 ILE A O 1
ATOM 571 N N . ILE A 1 72 ? 21.413 -0.636 -26.177 1.00 73.94 72 ILE A N 1
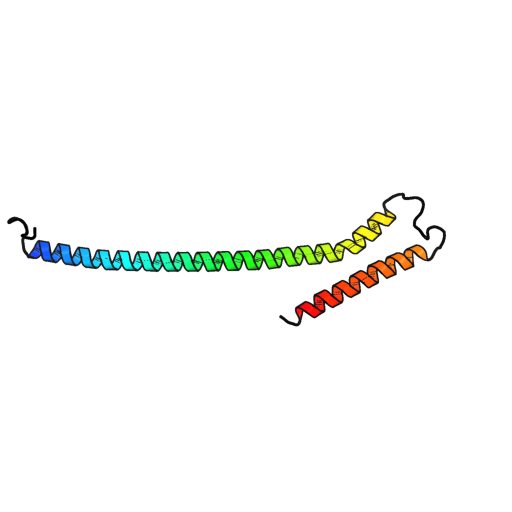ATOM 572 C CA . ILE A 1 72 ? 21.995 0.100 -27.307 1.00 73.94 72 ILE A CA 1
ATOM 573 C C . ILE A 1 72 ? 23.203 0.910 -26.813 1.00 73.94 72 ILE A C 1
ATOM 575 O O . ILE A 1 72 ? 24.321 0.682 -27.265 1.00 73.94 72 ILE A O 1
ATOM 579 N N . ALA A 1 73 ? 23.014 1.782 -25.822 1.00 75.31 73 ALA A N 1
ATOM 580 C CA . ALA A 1 73 ? 24.085 2.600 -25.260 1.00 75.31 73 ALA A CA 1
ATOM 581 C C . ALA A 1 73 ? 25.233 1.764 -24.666 1.00 75.31 73 ALA A C 1
ATOM 583 O O . ALA A 1 73 ? 26.389 2.137 -24.826 1.00 75.31 73 ALA A O 1
ATOM 584 N N . GLY A 1 74 ? 24.946 0.625 -24.031 1.00 73.12 74 GLY A N 1
ATOM 585 C CA . GLY A 1 74 ? 25.960 -0.290 -23.502 1.00 73.12 74 GLY A CA 1
ATOM 586 C C . GLY A 1 74 ? 26.836 -0.913 -24.592 1.00 73.12 74 GLY A C 1
ATOM 587 O O . GLY A 1 74 ? 28.056 -0.945 -24.443 1.00 73.12 74 GLY A O 1
ATOM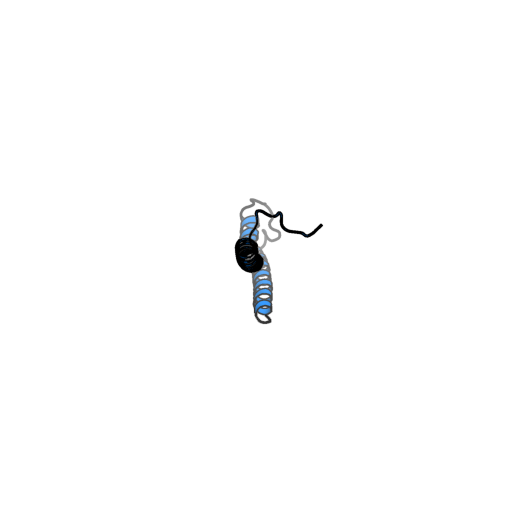 588 N N . PHE A 1 75 ? 26.242 -1.344 -25.709 1.00 68.06 75 PHE A N 1
ATOM 589 C CA . PHE A 1 75 ? 26.987 -1.853 -26.868 1.00 68.06 75 PHE A CA 1
ATOM 590 C C . PHE A 1 75 ? 27.834 -0.770 -27.552 1.00 68.06 75 PHE A C 1
ATOM 592 O O . PHE A 1 75 ? 28.927 -1.076 -28.014 1.00 68.06 75 PHE A O 1
ATOM 599 N N . PHE A 1 76 ? 27.355 0.478 -27.606 1.00 65.69 76 PHE A N 1
ATOM 600 C CA . PHE A 1 76 ? 28.088 1.593 -28.227 1.00 65.69 76 PHE A CA 1
ATOM 601 C C . PHE A 1 76 ? 29.112 2.263 -27.302 1.00 65.69 76 PHE A C 1
ATOM 603 O O . PHE A 1 76 ? 30.078 2.847 -27.783 1.00 65.69 76 PHE A O 1
ATOM 610 N N . GLY A 1 77 ? 28.895 2.216 -25.987 1.00 62.50 77 GLY A N 1
ATOM 611 C CA . GLY A 1 77 ? 29.749 2.844 -24.977 1.00 62.50 77 GLY A CA 1
ATOM 612 C C . GLY A 1 77 ? 30.890 1.951 -24.494 1.00 62.50 77 GLY A C 1
ATOM 613 O O . GLY A 1 77 ? 31.922 2.460 -24.057 1.00 62.50 77 GLY A O 1
ATOM 614 N N . MET A 1 78 ? 30.748 0.625 -24.593 1.00 62.41 78 MET A N 1
ATOM 615 C CA . MET A 1 78 ? 31.892 -0.269 -24.464 1.00 62.41 78 MET A CA 1
ATOM 616 C C . MET A 1 78 ? 32.758 -0.111 -25.713 1.00 62.41 78 MET A C 1
ATOM 618 O O . MET A 1 78 ? 32.302 -0.338 -26.827 1.00 62.41 78 MET A O 1
ATOM 622 N N . ASN A 1 79 ? 34.022 0.267 -25.530 1.00 56.25 79 ASN A N 1
ATOM 623 C CA . ASN A 1 79 ? 35.044 0.350 -26.579 1.00 56.25 79 ASN A CA 1
ATOM 624 C C . ASN A 1 79 ? 35.449 -1.069 -27.057 1.00 56.25 79 ASN A C 1
ATOM 626 O O . ASN A 1 79 ? 36.624 -1.427 -27.101 1.00 56.25 79 ASN A O 1
ATOM 630 N N . VAL A 1 80 ? 34.465 -1.938 -27.309 1.00 53.16 80 VAL A N 1
ATOM 631 C CA . VAL A 1 80 ? 34.654 -3.304 -27.786 1.00 53.16 80 VAL A CA 1
ATOM 632 C C . VAL A 1 80 ? 34.934 -3.238 -29.280 1.00 53.16 80 VAL A C 1
ATOM 634 O O . VAL A 1 80 ? 34.036 -3.122 -30.112 1.00 53.16 80 VAL A O 1
ATOM 637 N N . GLY A 1 81 ? 36.220 -3.286 -29.624 1.00 50.38 81 GLY A N 1
ATOM 638 C CA . GLY A 1 81 ? 36.646 -3.619 -30.976 1.00 50.38 81 GLY A CA 1
ATOM 639 C C . GLY A 1 81 ? 35.981 -4.931 -31.391 1.00 50.38 81 GLY A C 1
ATOM 640 O O . GLY A 1 81 ? 36.191 -5.959 -30.754 1.00 50.38 81 GLY A O 1
ATOM 641 N N . GLY A 1 82 ? 35.147 -4.878 -32.428 1.00 53.00 82 GLY A N 1
ATOM 642 C CA . GLY A 1 82 ? 34.416 -6.042 -32.927 1.00 53.00 82 GLY A CA 1
ATOM 643 C C . GLY A 1 82 ? 32.968 -6.122 -32.449 1.00 53.00 82 GLY A C 1
ATOM 644 O O . GLY A 1 82 ? 32.561 -7.092 -31.817 1.00 53.00 82 GLY A O 1
ATOM 645 N N . VAL A 1 83 ? 32.144 -5.149 -32.842 1.00 53.97 83 VAL A N 1
ATOM 646 C CA . VAL A 1 83 ? 30.718 -5.428 -33.062 1.00 53.97 83 VAL A CA 1
ATOM 647 C C . VAL A 1 83 ? 30.659 -6.526 -34.140 1.00 53.97 83 VAL A C 1
ATOM 649 O O . VAL A 1 83 ? 31.286 -6.351 -35.186 1.00 53.97 83 VAL A O 1
ATOM 652 N N . PRO A 1 84 ? 29.969 -7.664 -33.966 1.00 48.97 84 PRO A N 1
ATOM 653 C CA . PRO A 1 84 ? 29.657 -8.514 -35.109 1.00 48.97 84 PRO A CA 1
ATOM 654 C C . PRO A 1 84 ? 28.810 -7.657 -36.065 1.00 48.97 84 PRO A C 1
ATOM 656 O O . PRO A 1 84 ? 27.743 -7.196 -35.676 1.00 48.97 84 PRO A O 1
ATOM 659 N N . LEU A 1 85 ? 29.329 -7.391 -37.273 1.00 50.88 85 LEU A N 1
ATOM 660 C CA . LEU A 1 85 ? 28.951 -6.335 -38.241 1.00 50.88 85 LEU A CA 1
ATOM 661 C C . LEU A 1 85 ? 29.707 -4.981 -38.160 1.00 50.88 85 LEU A C 1
ATOM 663 O O . LEU A 1 85 ? 29.316 -4.037 -38.837 1.00 50.88 85 LEU A O 1
ATOM 667 N N . ALA A 1 86 ? 30.828 -4.864 -37.445 1.00 53.44 86 ALA A N 1
ATOM 668 C CA . ALA A 1 86 ? 31.682 -3.663 -37.483 1.00 53.44 86 ALA A CA 1
ATOM 669 C C . ALA A 1 86 ? 32.282 -3.389 -38.879 1.00 53.44 86 ALA A C 1
ATOM 671 O O . ALA A 1 86 ? 32.564 -2.244 -39.216 1.00 53.44 86 ALA A O 1
ATOM 672 N N . GLU A 1 87 ? 32.433 -4.425 -39.707 1.00 55.16 87 GLU A N 1
ATOM 673 C CA . GLU A 1 87 ? 32.905 -4.315 -41.095 1.00 55.16 87 GLU A CA 1
ATOM 674 C C . GLU A 1 87 ? 31.788 -3.953 -42.091 1.00 55.16 87 GLU A C 1
ATOM 676 O O . GLU A 1 87 ? 32.067 -3.668 -43.253 1.00 55.16 87 GLU A O 1
ATOM 681 N N . ASN A 1 88 ? 30.518 -3.946 -41.660 1.00 56.00 88 ASN A N 1
ATOM 682 C CA . ASN A 1 88 ? 29.366 -3.689 -42.522 1.00 56.00 88 ASN A CA 1
ATOM 683 C C . ASN A 1 88 ? 28.607 -2.428 -42.056 1.00 56.00 88 ASN A C 1
ATOM 685 O O . ASN A 1 88 ? 28.029 -2.443 -40.967 1.00 56.00 88 ASN A O 1
ATOM 689 N N . PRO A 1 89 ? 28.498 -1.363 -42.878 1.00 60.59 89 PRO A N 1
ATOM 690 C CA . PRO A 1 89 ? 27.821 -0.106 -42.515 1.00 60.59 89 PRO A CA 1
ATOM 691 C C . PRO A 1 89 ? 26.378 -0.271 -42.005 1.00 60.59 89 PRO A C 1
ATOM 693 O O . PRO A 1 89 ? 25.843 0.593 -41.312 1.00 60.59 89 PRO A O 1
ATOM 696 N N . HIS A 1 90 ? 25.730 -1.388 -42.344 1.00 63.94 90 HIS A N 1
ATOM 697 C CA . HIS A 1 90 ? 24.341 -1.678 -41.999 1.00 63.94 90 HIS A CA 1
ATOM 698 C C . HIS A 1 90 ? 24.151 -2.388 -40.647 1.00 63.94 90 HIS A C 1
ATOM 700 O O . HIS A 1 90 ? 23.014 -2.509 -40.194 1.00 63.94 90 HIS A O 1
ATOM 706 N N . GLY A 1 91 ? 25.216 -2.825 -39.963 1.00 66.12 91 GLY A N 1
ATOM 707 C CA . GLY A 1 91 ? 25.093 -3.580 -38.709 1.00 66.12 91 GLY A CA 1
ATOM 708 C C . GLY A 1 91 ? 24.472 -2.823 -37.549 1.00 66.12 91 GLY A C 1
ATOM 709 O O . GLY A 1 91 ? 23.654 -3.372 -36.811 1.00 66.12 91 GLY A O 1
ATOM 710 N N . PHE A 1 92 ? 24.781 -1.530 -37.470 1.00 65.38 92 PHE A N 1
ATOM 711 C CA . PHE A 1 92 ? 24.120 -0.589 -36.573 1.00 65.38 92 PHE A CA 1
ATOM 712 C C . PHE A 1 92 ? 22.595 -0.630 -36.749 1.00 65.38 92 PHE A C 1
ATOM 714 O O . PHE A 1 92 ? 21.848 -0.845 -35.795 1.00 65.38 92 PHE A O 1
ATOM 721 N N . TRP A 1 93 ? 22.136 -0.478 -37.994 1.00 71.31 93 TRP A N 1
ATOM 722 C CA . TRP A 1 93 ? 20.716 -0.408 -38.325 1.00 71.31 93 TRP A CA 1
ATOM 723 C C . TRP A 1 93 ? 19.993 -1.737 -38.107 1.00 71.31 93 TRP A C 1
ATOM 725 O O . TRP A 1 93 ? 18.846 -1.724 -37.668 1.00 71.31 93 TRP A O 1
ATOM 735 N N . VAL A 1 94 ? 20.656 -2.874 -38.338 1.00 73.88 94 VAL A N 1
ATOM 736 C CA . VAL A 1 94 ? 20.092 -4.208 -38.066 1.00 73.88 94 VAL A CA 1
ATOM 737 C C . VAL A 1 94 ? 19.874 -4.423 -36.566 1.00 73.88 94 VAL A C 1
ATOM 739 O O . VAL A 1 94 ? 18.796 -4.862 -36.166 1.00 73.88 94 VAL A O 1
ATOM 742 N N . LEU A 1 95 ? 20.852 -4.073 -35.722 1.00 70.94 95 LEU A N 1
ATOM 743 C CA . LEU A 1 95 ? 20.726 -4.219 -34.269 1.00 70.94 95 LEU A CA 1
ATOM 744 C C . LEU A 1 95 ? 19.651 -3.281 -33.699 1.00 70.94 95 LEU A C 1
ATOM 746 O O . LEU A 1 95 ? 18.808 -3.711 -32.910 1.00 70.94 95 LEU A O 1
ATOM 750 N N . VAL A 1 96 ? 19.635 -2.021 -34.149 1.00 74.19 96 VAL A N 1
ATOM 751 C CA . VAL A 1 96 ? 18.598 -1.045 -33.784 1.00 74.19 96 VAL A CA 1
ATOM 752 C C . VAL A 1 96 ? 17.216 -1.540 -34.212 1.00 74.19 96 VAL A C 1
ATOM 754 O O . VAL A 1 96 ? 16.287 -1.501 -33.409 1.00 74.19 96 VAL A O 1
ATOM 757 N N . ALA A 1 97 ? 17.073 -2.065 -35.433 1.00 81.00 97 ALA A N 1
ATOM 758 C CA . ALA A 1 97 ? 15.811 -2.616 -35.917 1.00 81.00 97 ALA A CA 1
ATOM 759 C C . ALA A 1 97 ? 15.356 -3.830 -35.093 1.00 81.00 97 ALA A C 1
ATOM 761 O O . ALA A 1 97 ? 14.172 -3.929 -34.770 1.00 81.00 97 ALA A O 1
ATOM 762 N N . LEU A 1 98 ? 16.268 -4.722 -34.698 1.00 80.81 98 LEU A N 1
ATOM 763 C CA . LEU A 1 98 ? 15.952 -5.897 -33.881 1.00 80.81 98 LEU A CA 1
ATOM 764 C C . LEU A 1 98 ? 15.456 -5.493 -32.485 1.00 80.81 98 LEU A C 1
ATOM 766 O O . LEU A 1 98 ? 14.389 -5.935 -32.053 1.00 80.81 98 LEU A O 1
ATOM 770 N N . VAL A 1 99 ? 16.183 -4.600 -31.810 1.00 80.00 99 VAL A N 1
ATOM 771 C CA . VAL A 1 99 ? 15.822 -4.097 -30.476 1.00 80.00 99 VAL A CA 1
ATOM 772 C C . VAL A 1 99 ? 14.518 -3.292 -30.524 1.00 80.00 99 VAL A C 1
ATOM 774 O O . VAL A 1 99 ? 13.639 -3.492 -29.682 1.00 80.00 99 VAL A O 1
ATOM 777 N N . ALA A 1 100 ? 14.338 -2.433 -31.531 1.00 81.81 100 ALA A N 1
ATOM 778 C CA . ALA A 1 100 ? 13.108 -1.667 -31.721 1.00 81.81 100 ALA A CA 1
ATOM 779 C C . ALA A 1 100 ? 11.906 -2.585 -31.984 1.00 81.81 100 ALA A C 1
ATOM 781 O O . ALA A 1 100 ? 10.860 -2.424 -31.355 1.00 81.81 100 ALA A O 1
ATOM 782 N N . THR A 1 101 ? 12.062 -3.592 -32.850 1.00 86.31 101 THR A N 1
ATOM 783 C CA . THR A 1 101 ? 10.996 -4.557 -33.162 1.00 86.31 101 THR A CA 1
ATOM 784 C C . THR A 1 101 ? 10.586 -5.335 -31.918 1.00 86.31 101 THR A C 1
ATOM 786 O O . THR A 1 101 ? 9.394 -5.430 -31.630 1.00 86.31 101 THR A O 1
ATOM 789 N N . PHE A 1 102 ? 11.553 -5.825 -31.135 1.00 83.44 102 PHE A N 1
ATOM 790 C CA . PHE A 1 102 ? 11.283 -6.537 -29.886 1.00 83.44 102 PHE A CA 1
ATOM 791 C C . PHE A 1 102 ? 10.557 -5.646 -28.868 1.00 83.44 102 PHE A C 1
ATOM 793 O O . PHE A 1 102 ? 9.546 -6.048 -28.291 1.00 83.44 102 PHE A O 1
ATOM 800 N N . THR A 1 103 ? 11.006 -4.397 -28.718 1.00 81.38 103 THR A N 1
ATOM 801 C CA . THR A 1 103 ? 10.393 -3.409 -27.816 1.00 81.38 103 THR A CA 1
ATOM 802 C C . THR A 1 103 ? 8.947 -3.105 -28.207 1.00 81.38 103 THR A C 1
ATOM 804 O O . THR A 1 103 ? 8.063 -3.089 -27.351 1.00 81.38 103 THR A O 1
ATOM 807 N N . VAL A 1 104 ? 8.671 -2.915 -29.500 1.00 86.75 104 VAL A N 1
ATOM 808 C CA . VAL A 1 104 ? 7.315 -2.665 -30.013 1.00 86.75 104 VAL A CA 1
ATOM 809 C C . VAL A 1 104 ? 6.416 -3.890 -29.837 1.00 86.75 104 VAL A C 1
ATOM 811 O O . VAL A 1 104 ? 5.243 -3.733 -29.498 1.00 86.75 104 VAL A O 1
ATOM 814 N N . LEU A 1 105 ? 6.942 -5.103 -30.025 1.00 87.38 105 LEU A N 1
ATOM 815 C CA . LEU A 1 105 ? 6.199 -6.351 -29.831 1.00 87.38 105 LEU A CA 1
ATOM 816 C C . LEU A 1 105 ? 5.779 -6.531 -28.371 1.00 87.38 105 LEU A C 1
ATOM 818 O O . LEU A 1 105 ? 4.596 -6.733 -28.090 1.00 87.38 105 LEU A O 1
ATOM 822 N N . VAL A 1 106 ? 6.732 -6.388 -27.446 1.00 82.19 106 VAL A N 1
ATOM 823 C CA . VAL A 1 106 ? 6.483 -6.482 -26.002 1.00 82.19 106 VAL A CA 1
ATOM 824 C C . VAL A 1 106 ? 5.555 -5.357 -25.545 1.00 82.19 106 VAL A C 1
ATOM 826 O O . VAL A 1 106 ? 4.590 -5.617 -24.828 1.00 82.19 106 VAL A O 1
ATOM 829 N N . GLY A 1 107 ? 5.774 -4.130 -26.027 1.00 82.06 107 GLY A N 1
ATOM 830 C CA . GLY A 1 107 ? 4.902 -2.987 -25.767 1.00 82.06 107 GLY A CA 1
ATOM 831 C C . GLY A 1 107 ? 3.466 -3.241 -26.229 1.00 82.06 107 GLY A C 1
ATOM 832 O O . GLY A 1 107 ? 2.537 -3.153 -25.427 1.00 82.06 107 GLY A O 1
ATOM 833 N N . ARG A 1 108 ? 3.252 -3.633 -27.493 1.00 85.88 108 ARG A N 1
ATOM 834 C CA . ARG A 1 108 ? 1.907 -3.944 -28.019 1.00 85.88 108 ARG A CA 1
ATOM 835 C C . ARG A 1 108 ? 1.242 -5.096 -27.274 1.00 85.88 108 ARG A C 1
ATOM 837 O O . ARG A 1 108 ? 0.035 -5.033 -27.051 1.00 85.88 108 ARG A O 1
ATOM 844 N N . TRP A 1 109 ? 1.992 -6.128 -26.893 1.00 83.12 109 TRP A N 1
ATOM 845 C CA . TRP A 1 109 ? 1.457 -7.249 -26.122 1.00 83.12 109 TRP A CA 1
ATOM 846 C C . TRP A 1 109 ? 1.027 -6.817 -24.713 1.00 83.12 109 TRP A C 1
ATOM 848 O O . TRP A 1 109 ? -0.106 -7.086 -24.308 1.00 83.12 109 TRP A O 1
ATOM 858 N N . ALA A 1 110 ? 1.871 -6.059 -24.009 1.00 76.00 110 ALA A N 1
ATOM 859 C CA . ALA A 1 110 ? 1.566 -5.518 -22.687 1.00 76.00 110 ALA A CA 1
ATOM 860 C C . ALA A 1 110 ? 0.360 -4.561 -22.712 1.00 76.00 110 ALA A C 1
ATOM 862 O O . ALA A 1 110 ? -0.506 -4.635 -21.840 1.00 76.00 110 ALA A O 1
ATOM 863 N N . PHE A 1 111 ? 0.248 -3.708 -23.738 1.00 74.06 111 PHE A N 1
ATOM 864 C CA . PHE A 1 111 ? -0.909 -2.824 -23.924 1.00 74.06 111 PHE A CA 1
ATOM 865 C C . PHE A 1 111 ? -2.188 -3.578 -24.322 1.00 74.06 111 PHE A C 1
ATOM 867 O O . PHE A 1 111 ? -3.268 -3.185 -23.886 1.00 74.06 111 PHE A O 1
ATOM 874 N N . ARG A 1 112 ? -2.108 -4.675 -25.092 1.00 76.19 112 ARG A N 1
ATOM 875 C CA . ARG A 1 112 ? -3.282 -5.520 -25.392 1.00 76.19 112 ARG A CA 1
ATOM 876 C C . ARG A 1 112 ? -3.828 -6.211 -24.147 1.00 76.19 112 ARG A C 1
ATOM 878 O O . ARG A 1 112 ? -5.040 -6.261 -23.982 1.00 76.19 112 ARG A O 1
ATOM 885 N N . LYS A 1 113 ? -2.957 -6.694 -23.259 1.00 57.44 113 LYS A N 1
ATOM 886 C CA . LYS A 1 113 ? -3.367 -7.425 -22.048 1.00 57.44 113 LYS A CA 1
ATOM 887 C C . LYS A 1 113 ? -4.051 -6.538 -20.997 1.00 57.44 113 LYS A C 1
ATOM 889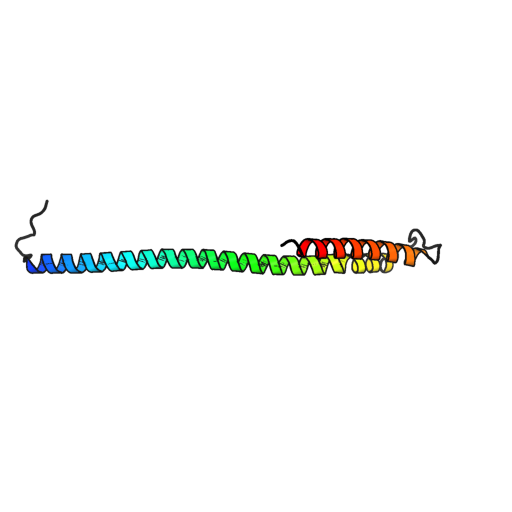 O O . LYS A 1 113 ? -4.785 -7.029 -20.153 1.00 57.44 113 LYS A O 1
ATOM 894 N N . ARG A 1 114 ? -3.861 -5.218 -21.081 1.00 55.56 114 ARG A N 1
ATOM 895 C CA . ARG A 1 114 ? -4.527 -4.211 -20.233 1.00 55.56 114 ARG A CA 1
ATOM 896 C C . ARG A 1 114 ? -5.975 -3.915 -20.637 1.00 55.56 114 ARG A C 1
ATOM 898 O O . ARG A 1 114 ? -6.626 -3.155 -19.940 1.00 55.56 114 ARG A O 1
ATOM 905 N N . ARG A 1 115 ? -6.447 -4.442 -21.774 1.00 52.06 115 ARG A N 1
ATOM 906 C CA . ARG A 1 115 ? -7.811 -4.234 -22.291 1.00 52.06 115 ARG A CA 1
ATOM 907 C C . ARG A 1 115 ? -8.796 -5.343 -21.896 1.00 52.06 115 ARG A C 1
ATOM 909 O O . ARG A 1 115 ? -9.965 -5.235 -22.242 1.00 52.06 115 ARG A O 1
ATOM 916 N N . GLU A 1 116 ? -8.321 -6.394 -21.225 1.00 48.19 116 GLU A N 1
ATOM 917 C CA . GLU A 1 116 ? -9.119 -7.557 -20.791 1.00 48.19 116 GLU A CA 1
ATOM 918 C C . GLU A 1 116 ? -9.370 -7.597 -19.267 1.00 48.19 116 GLU A C 1
ATOM 920 O O . GLU A 1 116 ? -9.931 -8.568 -18.769 1.00 48.19 116 GLU A O 1
ATOM 925 N N . TYR A 1 117 ? -9.001 -6.536 -18.539 1.00 40.16 117 TYR A N 1
ATOM 926 C CA . TYR A 1 117 ? -9.384 -6.270 -17.145 1.00 40.16 117 TYR A CA 1
ATOM 927 C C . TYR A 1 117 ? -9.978 -4.865 -17.050 1.00 40.16 117 TYR A C 1
ATOM 929 O O . TYR A 1 117 ? -10.839 -4.657 -16.171 1.00 40.16 117 TYR A O 1
#

Solvent-accessible surface area (backbone atoms only — not comparable to full-atom values): 6774 Å² total; per-residue (Å²): 143,90,72,81,58,95,87,61,51,74,65,56,55,52,51,52,50,53,52,51,51,52,50,51,51,52,53,51,52,52,50,54,48,51,52,50,51,51,52,49,50,51,52,50,53,50,52,52,50,52,54,48,51,54,48,54,50,52,53,50,53,53,50,64,68,45,45,56,57,51,50,53,49,49,66,69,68,45,91,61,86,75,51,92,43,70,92,39,94,59,34,65,58,52,53,51,50,50,48,49,50,51,51,52,50,53,48,54,50,57,58,53,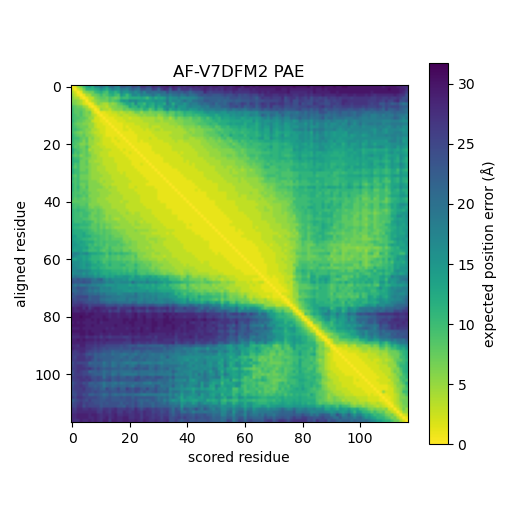62,64,73,79,114

pLDDT: mean 81.36, std 16.0, range [40.16, 98.62]

Radius of gyration: 35.92 Å; Cα contacts (8 Å, |Δi|>4): 13; chains: 1; bounding box: 69×20×99 Å

Foldseek 3Di:
DDDDPPVQDPVNVVVVVVVVVVVVVVVVVVVVVVVVVVVVVVVVVVVVVVVVVVVVVVVVVVVLLCVLVVVLCVVVVPPDDDDPCPVPPCSNVVSNCVSVVVSVVVVVVVVVVVVVD

Mean predicted aligned error: 12.27 Å